Protein AF-A0A3M1A8F6-F1 (afdb_monomer)

Structure (mmCIF, N/CA/C/O backbone):
data_AF-A0A3M1A8F6-F1
#
_entry.id   AF-A0A3M1A8F6-F1
#
loop_
_atom_site.group_PDB
_atom_site.id
_atom_site.type_symbol
_atom_site.label_atom_id
_atom_site.label_alt_id
_atom_site.label_comp_id
_atom_site.label_asym_id
_atom_site.label_entity_id
_atom_site.label_seq_id
_atom_site.pdbx_PDB_ins_code
_atom_site.Cartn_x
_atom_site.Cartn_y
_atom_site.Cartn_z
_atom_site.occupancy
_atom_site.B_iso_or_equiv
_atom_site.auth_seq_id
_atom_site.auth_comp_id
_atom_site.auth_asym_id
_atom_site.auth_atom_id
_atom_site.pdbx_PDB_model_num
ATOM 1 N N . MET A 1 1 ? 8.580 15.315 40.296 1.00 37.31 1 MET A N 1
ATOM 2 C CA . MET A 1 1 ? 7.220 14.759 40.153 1.00 37.31 1 MET A CA 1
ATOM 3 C C . MET A 1 1 ? 7.124 14.175 38.753 1.00 37.31 1 MET A C 1
ATOM 5 O O . MET A 1 1 ? 6.930 14.926 37.808 1.00 37.31 1 MET A O 1
ATOM 9 N N . GLU A 1 2 ? 7.377 12.875 38.598 1.00 38.41 2 GLU A N 1
ATOM 10 C CA . GLU A 1 2 ? 7.126 12.173 37.333 1.00 38.41 2 GLU A CA 1
ATOM 11 C C . GLU A 1 2 ? 5.620 11.966 37.200 1.00 38.41 2 GLU A C 1
ATOM 13 O O . GLU A 1 2 ? 5.013 11.205 37.954 1.00 38.41 2 GLU A O 1
ATOM 18 N N . VAL A 1 3 ? 5.006 12.686 36.263 1.00 42.56 3 VAL A N 1
ATOM 19 C CA . VAL A 1 3 ? 3.640 12.407 35.827 1.00 42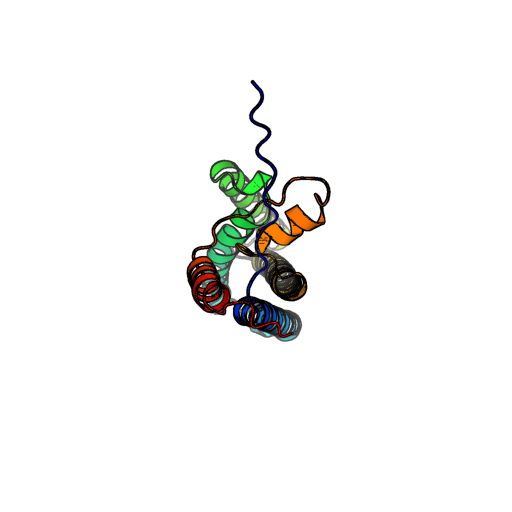.56 3 VAL A CA 1
ATOM 20 C C . VAL A 1 3 ? 3.709 11.093 35.060 1.00 42.56 3 VAL A C 1
ATOM 22 O O . VAL A 1 3 ? 4.023 11.066 33.873 1.00 42.56 3 VAL A O 1
ATOM 25 N N . THR A 1 4 ? 3.471 9.984 35.753 1.00 40.38 4 THR A N 1
ATOM 26 C CA . THR A 1 4 ? 3.219 8.693 35.120 1.00 40.38 4 THR A CA 1
ATOM 27 C C . THR A 1 4 ? 1.867 8.793 34.427 1.00 40.38 4 THR A C 1
ATOM 29 O O . THR A 1 4 ? 0.818 8.507 34.997 1.00 40.38 4 THR A O 1
ATOM 32 N N . THR A 1 5 ? 1.882 9.283 33.188 1.00 47.09 5 THR A N 1
ATOM 33 C CA . THR A 1 5 ? 0.737 9.215 32.285 1.00 47.09 5 THR A CA 1
ATOM 34 C C . THR A 1 5 ? 0.453 7.732 32.079 1.00 47.09 5 THR A C 1
ATOM 36 O O . THR A 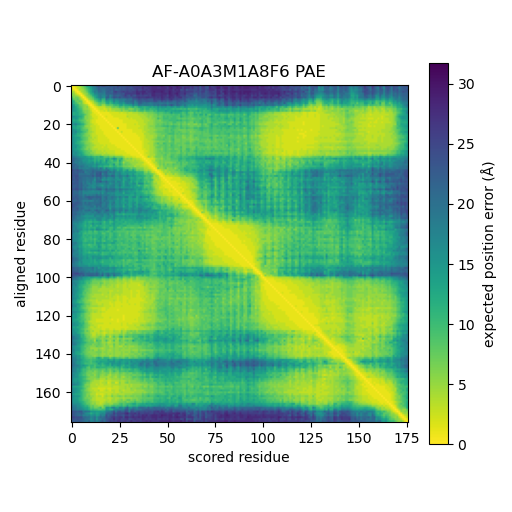1 5 ? 1.149 7.061 31.319 1.00 47.09 5 THR A O 1
ATOM 39 N N . GLN A 1 6 ? -0.492 7.178 32.844 1.00 43.50 6 GLN A N 1
ATOM 40 C CA . GLN A 1 6 ? -0.949 5.813 32.631 1.00 43.50 6 GLN A CA 1
ATOM 41 C C . GLN A 1 6 ? -1.373 5.715 31.169 1.00 43.50 6 GLN A C 1
ATOM 43 O O . GLN A 1 6 ? -2.209 6.493 30.717 1.00 43.50 6 GLN A O 1
ATOM 48 N N . ALA A 1 7 ? -0.719 4.825 30.422 1.00 50.38 7 ALA A N 1
ATOM 49 C CA . ALA A 1 7 ? -1.009 4.595 29.020 1.00 50.38 7 ALA A CA 1
ATOM 50 C C . ALA A 1 7 ? -2.449 4.084 28.917 1.00 50.38 7 ALA A C 1
ATOM 52 O O . ALA A 1 7 ? -2.720 2.899 29.121 1.00 50.38 7 ALA A O 1
ATOM 53 N N . GLU A 1 8 ? -3.374 5.008 28.677 1.00 53.94 8 GLU A N 1
ATOM 54 C CA . GLU A 1 8 ? -4.777 4.714 28.459 1.00 53.94 8 GLU A CA 1
ATOM 55 C C . GLU A 1 8 ? -4.858 3.724 27.298 1.00 53.94 8 GLU A C 1
ATOM 57 O O . GLU A 1 8 ? -4.334 3.956 26.204 1.00 53.94 8 GLU A O 1
ATOM 62 N N . LYS A 1 9 ? -5.416 2.545 27.577 1.00 58.16 9 LYS A N 1
ATOM 63 C CA . LYS A 1 9 ? -5.530 1.486 26.581 1.00 58.16 9 LYS A CA 1
ATOM 64 C C . LYS A 1 9 ? -6.407 2.028 25.446 1.00 58.16 9 LYS A C 1
ATOM 66 O O . LYS A 1 9 ? -7.519 2.454 25.745 1.00 58.16 9 LYS A O 1
ATOM 71 N N . PRO A 1 10 ? -5.953 1.992 24.178 1.00 63.00 10 PRO A N 1
ATOM 72 C CA . PRO A 1 10 ? -6.739 2.482 23.057 1.00 63.00 10 PRO A CA 1
ATOM 73 C C . PRO A 1 10 ? -8.140 1.886 23.094 1.00 63.00 10 PRO A C 1
ATOM 75 O O . PRO A 1 10 ? -8.283 0.658 23.176 1.00 63.00 10 PRO A O 1
ATOM 78 N N . GLU A 1 11 ? -9.165 2.731 23.007 1.00 72.25 11 GLU A N 1
ATOM 79 C CA . GLU A 1 11 ? -10.500 2.240 22.690 1.00 72.25 11 GLU A CA 1
ATOM 80 C C . GLU A 1 11 ? -10.440 1.501 21.354 1.00 72.25 11 GLU A C 1
ATOM 82 O O . GLU A 1 11 ? -9.897 1.992 20.366 1.00 72.25 11 GLU A O 1
ATOM 87 N N . LYS A 1 12 ? -10.959 0.274 21.335 1.00 78.56 12 LYS A N 1
ATOM 88 C CA . LYS A 1 12 ? -10.974 -0.541 20.121 1.00 78.56 12 LYS A CA 1
ATOM 89 C C . LYS A 1 12 ? -11.874 0.106 19.070 1.00 78.56 12 LYS A C 1
ATOM 91 O O . LYS A 1 12 ? -12.904 0.683 19.412 1.00 78.56 12 LYS A O 1
ATOM 96 N N . ALA A 1 13 ? -11.522 -0.077 17.800 1.00 82.00 13 ALA A N 1
ATOM 97 C CA . ALA A 1 13 ? -12.384 0.310 16.690 1.00 82.00 13 ALA A CA 1
ATOM 98 C C . ALA A 1 13 ? -13.757 -0.375 16.806 1.00 82.00 13 ALA A C 1
ATOM 100 O O . ALA A 1 13 ? -13.853 -1.546 17.207 1.00 82.00 13 ALA A O 1
ATOM 101 N N . GLY A 1 14 ? -14.813 0.353 16.443 1.00 86.19 14 GLY A N 1
ATOM 102 C CA . GLY A 1 14 ? -16.170 -0.172 16.458 1.00 86.19 14 GLY A CA 1
ATOM 103 C C . GLY A 1 14 ? -16.391 -1.273 15.408 1.00 86.19 14 GLY A C 1
ATOM 104 O O . GLY A 1 14 ? -15.537 -1.540 14.553 1.00 86.19 14 GLY A O 1
ATOM 105 N N . PRO A 1 15 ? -17.517 -1.999 15.496 1.00 88.69 15 PRO A N 1
ATOM 106 C CA . PRO A 1 15 ? -17.790 -3.141 14.629 1.00 88.69 15 PRO A CA 1
ATOM 107 C C . PRO A 1 15 ? -17.892 -2.760 13.145 1.00 88.69 15 PRO A C 1
ATOM 109 O O . PRO A 1 15 ? -17.445 -3.533 12.297 1.00 88.69 15 PRO A O 1
ATOM 112 N N . ILE A 1 16 ? -18.431 -1.580 12.819 1.00 89.81 16 ILE A N 1
ATOM 113 C CA . ILE A 1 16 ? -18.577 -1.114 11.435 1.00 89.81 16 ILE A CA 1
ATOM 114 C C . ILE A 1 16 ? -17.202 -0.749 10.882 1.00 89.81 16 ILE A C 1
ATOM 116 O O . ILE A 1 16 ? -16.850 -1.204 9.794 1.00 89.81 16 ILE A O 1
ATOM 120 N N . GLY A 1 17 ? -16.388 -0.011 11.645 1.00 85.81 17 GLY A N 1
ATOM 121 C CA . GLY A 1 17 ? -15.023 0.324 11.250 1.00 85.81 17 GLY A CA 1
ATOM 122 C C . GLY A 1 17 ? -14.160 -0.917 11.003 1.00 85.81 17 GLY A C 1
ATOM 123 O O . GLY A 1 17 ? -13.346 -0.930 10.081 1.00 85.81 17 GLY A O 1
ATOM 124 N N . ARG A 1 18 ? -14.355 -1.990 11.779 1.00 90.56 18 ARG A N 1
ATOM 125 C CA . ARG A 1 18 ? -13.646 -3.268 11.589 1.00 90.56 18 ARG A CA 1
ATOM 126 C C . ARG A 1 18 ? -14.066 -3.993 10.315 1.00 90.56 18 ARG A C 1
ATOM 128 O O . ARG A 1 18 ? -13.201 -4.454 9.572 1.00 90.56 18 ARG A O 1
ATOM 135 N N . LEU A 1 19 ? -15.372 -4.073 10.052 1.00 92.00 19 LEU A N 1
ATOM 136 C CA . LEU A 1 19 ? -15.903 -4.698 8.839 1.00 92.00 19 LEU A CA 1
ATOM 137 C C . LEU A 1 19 ? -15.505 -3.923 7.582 1.00 92.00 19 LEU A C 1
ATOM 139 O O . LEU A 1 19 ? -15.096 -4.537 6.601 1.00 92.00 19 LEU A O 1
ATOM 143 N N . ALA A 1 20 ? -15.565 -2.590 7.620 1.00 90.38 20 ALA A N 1
ATOM 144 C CA . ALA A 1 20 ? -15.174 -1.743 6.498 1.00 90.38 20 ALA A CA 1
ATOM 145 C C . ALA A 1 20 ? -13.690 -1.919 6.145 1.00 90.38 20 ALA A C 1
ATOM 147 O O . ALA A 1 20 ? -13.363 -2.120 4.978 1.00 90.38 20 ALA A O 1
ATOM 148 N N . ARG A 1 21 ? -12.799 -1.925 7.148 1.00 91.56 21 ARG A N 1
ATOM 149 C CA . ARG A 1 21 ? -11.362 -2.182 6.954 1.00 91.56 21 ARG A CA 1
ATOM 150 C C . ARG A 1 21 ? -11.102 -3.579 6.397 1.00 91.56 21 ARG A C 1
ATOM 152 O O . ARG A 1 21 ? -10.416 -3.706 5.390 1.00 91.56 21 ARG A O 1
ATOM 159 N N . ALA A 1 22 ? -11.698 -4.615 6.990 1.00 92.94 22 ALA A N 1
ATOM 160 C CA . ALA A 1 22 ? -11.544 -5.985 6.499 1.00 92.94 22 ALA A CA 1
ATOM 161 C C . ALA A 1 22 ? -12.058 -6.140 5.056 1.00 92.94 22 ALA A C 1
ATOM 163 O O . ALA A 1 22 ? -11.394 -6.762 4.229 1.00 92.94 22 ALA A O 1
ATOM 164 N N . GLY A 1 23 ? -13.200 -5.524 4.734 1.00 93.75 23 GLY A N 1
ATOM 165 C CA . GLY A 1 23 ? -13.751 -5.489 3.381 1.00 93.75 23 GLY A CA 1
ATOM 166 C C . GLY A 1 23 ? -12.822 -4.787 2.391 1.00 93.75 23 GLY A C 1
ATOM 167 O O . GLY A 1 23 ? -12.552 -5.328 1.322 1.00 93.75 23 GLY A O 1
ATOM 168 N N . LEU A 1 24 ? -12.266 -3.630 2.763 1.00 90.38 24 LEU A N 1
ATOM 169 C CA . LEU A 1 24 ? -11.296 -2.912 1.934 1.00 90.38 24 LEU A CA 1
ATOM 170 C C . LEU A 1 24 ? -10.030 -3.750 1.695 1.00 90.38 24 LEU A C 1
ATOM 172 O O . LEU A 1 24 ? -9.532 -3.819 0.574 1.00 90.38 24 LEU A O 1
ATOM 176 N N . GLY A 1 25 ? -9.544 -4.442 2.727 1.00 91.75 25 GLY A N 1
ATOM 177 C CA . GLY A 1 25 ? -8.398 -5.341 2.620 1.00 91.75 25 GLY A CA 1
ATOM 178 C C . GLY A 1 25 ? -8.653 -6.537 1.701 1.00 91.75 25 GLY A C 1
ATOM 179 O O . GLY A 1 25 ? -7.795 -6.878 0.888 1.00 91.75 25 GLY A O 1
ATOM 180 N N . LEU A 1 26 ? -9.856 -7.121 1.744 1.00 94.69 26 LEU A N 1
ATOM 181 C CA . LEU A 1 26 ? -10.272 -8.164 0.800 1.00 94.69 26 LEU A CA 1
ATOM 182 C C . LEU A 1 26 ? -10.353 -7.645 -0.639 1.00 94.69 26 LEU A C 1
ATOM 184 O O . LEU A 1 26 ? -9.918 -8.342 -1.552 1.00 94.69 26 LEU A O 1
ATOM 188 N N . ILE A 1 27 ? -10.855 -6.423 -0.850 1.00 92.00 27 ILE A N 1
ATOM 189 C CA . ILE A 1 27 ? -10.858 -5.781 -2.172 1.00 92.00 27 ILE A CA 1
ATOM 190 C C . ILE A 1 27 ? -9.421 -5.611 -2.675 1.00 92.00 27 ILE A C 1
ATOM 192 O O . ILE A 1 27 ? -9.136 -5.955 -3.820 1.00 92.00 27 ILE A O 1
ATOM 196 N N . PHE A 1 28 ? -8.497 -5.149 -1.830 1.00 88.25 28 PHE A N 1
ATOM 197 C CA . PHE A 1 28 ? -7.090 -5.025 -2.210 1.00 88.25 28 PHE A CA 1
ATOM 198 C C . PHE A 1 28 ? -6.432 -6.370 -2.524 1.00 88.25 28 PHE A C 1
ATOM 200 O O . PHE A 1 28 ? -5.701 -6.454 -3.507 1.00 88.25 28 PHE A O 1
ATOM 207 N N . LEU A 1 29 ? -6.721 -7.434 -1.769 1.00 90.94 29 LEU A N 1
ATOM 208 C CA . LEU A 1 29 ? -6.241 -8.780 -2.101 1.00 90.94 29 LEU A CA 1
ATOM 209 C C . LEU A 1 29 ? -6.856 -9.316 -3.399 1.00 90.94 29 LEU A C 1
ATOM 211 O O . LEU A 1 29 ? -6.164 -9.939 -4.200 1.00 90.94 29 LEU A O 1
ATOM 215 N N . TYR A 1 30 ? -8.137 -9.053 -3.647 1.00 92.12 30 TYR A N 1
ATOM 216 C CA . TYR A 1 30 ? -8.773 -9.406 -4.913 1.00 92.12 30 TYR A CA 1
ATOM 217 C C . TYR A 1 30 ? -8.114 -8.670 -6.087 1.00 92.12 30 TYR A C 1
ATOM 219 O O . TYR A 1 30 ? -7.796 -9.285 -7.108 1.00 92.12 30 TYR A O 1
ATOM 227 N N . LEU A 1 31 ? -7.856 -7.367 -5.939 1.00 85.62 31 LEU A N 1
ATOM 228 C CA . LEU A 1 31 ? -7.128 -6.578 -6.932 1.00 85.62 31 LEU A CA 1
ATOM 229 C C . LEU A 1 31 ? -5.704 -7.102 -7.118 1.00 85.62 31 LEU A C 1
ATOM 231 O O . LEU A 1 31 ? -5.270 -7.228 -8.256 1.00 85.62 31 LEU A O 1
ATOM 235 N N . LEU A 1 32 ? -5.012 -7.476 -6.040 1.00 87.62 32 LEU A N 1
ATOM 236 C CA . LEU A 1 32 ? -3.687 -8.089 -6.098 1.00 87.62 32 LEU A CA 1
ATOM 237 C C . LEU A 1 32 ? -3.695 -9.356 -6.957 1.00 87.62 32 LEU A C 1
ATOM 239 O O . LEU A 1 32 ? -2.845 -9.494 -7.829 1.00 87.62 32 LEU A O 1
ATOM 243 N N . ILE A 1 33 ? -4.654 -10.261 -6.739 1.00 90.88 33 ILE A N 1
ATOM 244 C CA . ILE A 1 33 ? -4.774 -11.508 -7.508 1.00 90.88 33 ILE A CA 1
ATOM 245 C C . ILE A 1 33 ? -5.058 -11.204 -8.984 1.00 90.88 33 ILE A C 1
ATOM 247 O O . ILE A 1 33 ? -4.431 -11.795 -9.865 1.00 90.88 33 ILE A O 1
ATOM 251 N N . ASN A 1 34 ? -5.958 -10.260 -9.273 1.00 86.62 34 ASN A N 1
ATOM 252 C CA . ASN A 1 34 ? -6.256 -9.850 -10.649 1.00 86.62 34 ASN A CA 1
ATOM 253 C C . ASN A 1 34 ? -5.053 -9.200 -11.335 1.00 86.62 34 ASN A C 1
ATOM 255 O O . ASN A 1 34 ? -4.785 -9.493 -12.496 1.00 86.62 34 ASN A O 1
ATOM 259 N N . PHE A 1 35 ? -4.306 -8.354 -10.625 1.00 82.88 35 PHE A N 1
ATOM 260 C CA . PHE A 1 35 ? -3.065 -7.789 -11.142 1.00 82.88 35 PHE A CA 1
ATOM 261 C C . PHE A 1 35 ? -2.063 -8.906 -11.412 1.00 82.88 35 PHE A C 1
ATOM 263 O O . PHE A 1 35 ? -1.638 -9.040 -12.553 1.00 82.88 35 PHE A O 1
ATOM 270 N N . ALA A 1 36 ? -1.785 -9.754 -10.413 1.00 86.69 36 ALA A N 1
ATOM 271 C CA . ALA A 1 36 ? -0.820 -10.852 -10.476 1.00 86.69 36 ALA A CA 1
ATOM 272 C C . ALA A 1 36 ? -1.076 -11.805 -11.652 1.00 86.69 36 ALA A C 1
ATOM 274 O O . ALA A 1 36 ? -0.139 -12.214 -12.335 1.00 86.69 36 ALA A O 1
ATOM 275 N N . THR A 1 37 ? -2.345 -12.135 -11.902 1.00 89.62 37 THR A N 1
ATOM 276 C CA . THR A 1 37 ? -2.766 -13.032 -12.990 1.00 89.62 37 THR A CA 1
ATOM 277 C C . THR A 1 37 ? -2.948 -12.315 -14.334 1.00 89.62 37 THR A C 1
ATOM 279 O O . THR A 1 37 ? -2.927 -12.959 -15.381 1.00 89.62 37 THR A O 1
ATOM 282 N N . GLY A 1 38 ? -3.079 -10.986 -14.332 1.00 82.75 38 GLY A N 1
ATOM 283 C CA . GLY A 1 38 ? -3.342 -10.145 -15.503 1.00 82.75 38 GLY A CA 1
ATOM 284 C C . GLY A 1 38 ? -2.110 -9.479 -16.124 1.00 82.75 38 GLY A C 1
ATOM 285 O O . GLY A 1 38 ? -2.276 -8.570 -16.938 1.00 82.75 38 GLY A O 1
ATOM 286 N N . TYR A 1 39 ? -0.894 -9.910 -15.769 1.00 74.69 39 TYR A N 1
ATOM 287 C CA . TYR A 1 39 ? 0.383 -9.287 -16.159 1.00 74.69 39 TYR A CA 1
ATOM 288 C C . TYR A 1 39 ? 0.451 -8.846 -17.632 1.00 74.69 39 TYR A C 1
ATOM 290 O O . TYR A 1 3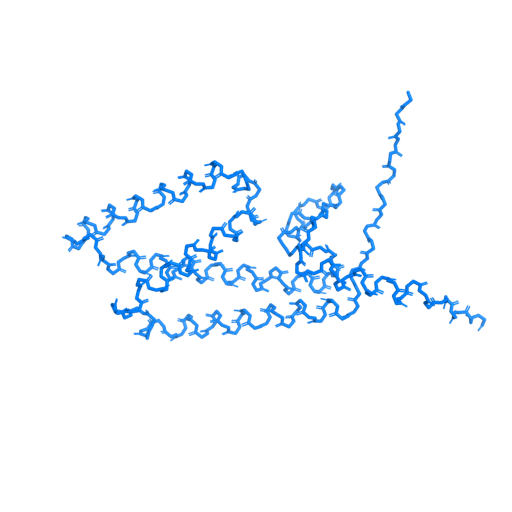9 ? 0.767 -7.694 -17.930 1.00 74.69 39 TYR A O 1
ATOM 298 N N . SER A 1 40 ? 0.080 -9.729 -18.565 1.00 73.88 40 SER A N 1
ATOM 299 C CA . SER A 1 40 ? 0.163 -9.472 -20.010 1.00 73.88 40 SER A CA 1
ATOM 300 C C . SER A 1 40 ? -0.726 -8.323 -20.501 1.00 73.88 40 SER A C 1
ATOM 302 O O . SER A 1 40 ? -0.444 -7.737 -21.544 1.00 73.88 40 SER A O 1
ATOM 304 N N . ARG A 1 41 ? -1.785 -7.968 -19.762 1.00 70.75 41 ARG A N 1
ATOM 305 C CA . ARG A 1 41 ? -2.662 -6.830 -20.084 1.00 70.75 41 ARG A CA 1
ATOM 306 C C . ARG A 1 41 ? -2.165 -5.513 -19.491 1.00 70.75 41 ARG A C 1
ATOM 308 O O . ARG A 1 41 ? -2.481 -4.459 -20.028 1.00 70.75 41 ARG A O 1
ATOM 315 N N . VAL A 1 42 ? -1.402 -5.568 -18.400 1.00 65.62 42 VAL A N 1
ATOM 316 C CA . VAL A 1 42 ? -0.936 -4.383 -17.659 1.00 65.62 42 VAL A CA 1
ATOM 317 C C . VAL A 1 42 ? 0.351 -3.817 -18.262 1.00 65.62 42 VAL A C 1
ATOM 319 O O . VAL A 1 42 ? 0.531 -2.601 -18.320 1.00 65.62 42 VAL A O 1
ATOM 322 N N . VAL A 1 43 ? 1.231 -4.682 -18.772 1.00 65.88 43 VAL A N 1
ATOM 323 C CA . VAL A 1 43 ? 2.541 -4.308 -19.338 1.00 65.88 43 VAL A CA 1
ATOM 324 C C . VAL A 1 43 ? 2.417 -3.895 -20.815 1.00 65.88 43 VAL A C 1
ATOM 326 O O . VAL A 1 43 ? 3.241 -4.248 -21.653 1.00 65.88 43 VAL A O 1
ATOM 329 N N . GLN A 1 44 ? 1.368 -3.142 -21.162 1.00 69.56 44 GLN A N 1
ATOM 330 C CA . GLN A 1 44 ? 1.225 -2.551 -22.494 1.00 69.56 44 GLN A CA 1
ATOM 331 C C . GLN A 1 44 ? 1.884 -1.160 -22.555 1.00 69.56 44 GLN A C 1
ATOM 333 O O . GLN A 1 44 ? 1.682 -0.356 -21.641 1.00 69.56 44 GLN A O 1
ATOM 338 N N . PRO A 1 45 ? 2.615 -0.821 -23.638 1.00 63.56 45 PRO A N 1
ATOM 339 C CA . PRO A 1 45 ? 3.383 0.427 -23.731 1.00 63.56 45 PRO A CA 1
ATOM 340 C C . PRO A 1 45 ? 2.541 1.698 -23.540 1.00 63.56 45 PRO A C 1
ATOM 342 O O . PRO A 1 45 ? 2.978 2.644 -22.892 1.00 63.56 45 PRO A O 1
ATOM 345 N N . ALA A 1 46 ? 1.310 1.714 -24.065 1.00 61.44 46 ALA A N 1
ATOM 346 C CA . ALA A 1 46 ? 0.434 2.888 -24.043 1.00 61.44 46 ALA A CA 1
ATOM 347 C C . ALA A 1 46 ? -0.084 3.242 -22.639 1.00 61.44 46 ALA A C 1
ATOM 349 O O . ALA A 1 46 ? -0.361 4.402 -22.343 1.00 61.44 46 ALA A O 1
ATOM 350 N N . THR A 1 47 ? -0.204 2.253 -21.756 1.00 61.62 47 THR A N 1
ATOM 351 C CA . THR A 1 47 ? -0.752 2.432 -20.409 1.00 61.62 47 THR A CA 1
ATOM 352 C C . THR A 1 47 ? 0.327 2.593 -19.339 1.00 61.62 47 THR A C 1
ATOM 354 O O . THR A 1 47 ? 0.026 3.026 -18.226 1.00 61.62 47 THR A O 1
ATOM 357 N N . MET A 1 48 ? 1.592 2.305 -19.668 1.00 61.28 48 MET A N 1
ATOM 358 C CA . MET A 1 48 ? 2.711 2.345 -18.720 1.00 61.28 48 MET A CA 1
ATOM 359 C C . MET A 1 48 ? 2.919 3.713 -18.074 1.00 61.28 48 MET A C 1
ATOM 361 O O . MET A 1 48 ? 3.169 3.771 -16.877 1.00 61.28 48 MET A O 1
ATOM 365 N N . VAL A 1 49 ? 2.782 4.812 -18.821 1.00 57.97 49 VAL A N 1
ATOM 366 C CA . VAL A 1 49 ? 3.023 6.162 -18.279 1.00 57.97 49 VAL A CA 1
ATOM 367 C C . VAL A 1 49 ? 1.946 6.559 -17.266 1.00 57.97 49 VAL A C 1
ATOM 369 O O . VAL A 1 49 ? 2.256 7.101 -16.206 1.00 57.97 49 VAL A O 1
ATOM 372 N N . LEU A 1 50 ? 0.677 6.254 -17.554 1.00 60.41 50 LEU A N 1
ATOM 373 C CA . LEU A 1 50 ? -0.431 6.566 -16.651 1.00 60.41 50 LEU A CA 1
ATOM 374 C C . LEU A 1 50 ? -0.362 5.708 -15.380 1.00 60.41 50 LEU A C 1
ATOM 376 O O . LEU A 1 50 ? -0.483 6.236 -14.273 1.00 60.41 50 LEU A O 1
ATOM 380 N N . TYR A 1 51 ? -0.103 4.404 -15.534 1.00 59.69 51 TYR A N 1
ATOM 381 C CA . TYR A 1 51 ? 0.092 3.509 -14.395 1.00 59.69 51 TYR A CA 1
ATOM 382 C C . TYR A 1 51 ? 1.341 3.870 -13.595 1.00 59.69 51 TYR A C 1
ATOM 384 O O . TYR A 1 51 ? 1.287 3.806 -12.375 1.00 59.69 51 TYR A O 1
ATOM 392 N N . PHE A 1 52 ? 2.418 4.334 -14.233 1.00 63.06 52 PHE A N 1
ATOM 393 C CA . PHE A 1 52 ? 3.611 4.825 -13.546 1.00 63.06 52 PHE A CA 1
ATOM 394 C C . PHE A 1 52 ? 3.297 6.005 -12.627 1.00 63.06 52 PHE A C 1
ATOM 396 O O . PHE A 1 52 ? 3.627 5.949 -11.448 1.00 63.06 52 PHE A O 1
ATOM 403 N N . TRP A 1 53 ? 2.625 7.050 -13.118 1.00 58.97 53 TRP A N 1
ATOM 404 C CA . TRP A 1 53 ? 2.327 8.230 -12.297 1.00 58.97 53 TRP A CA 1
ATOM 405 C C . TRP A 1 53 ? 1.300 7.948 -11.201 1.00 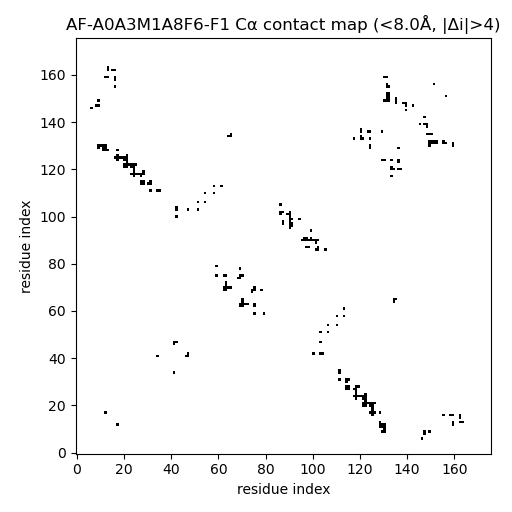58.97 53 TRP A C 1
ATOM 407 O O . TRP A 1 53 ? 1.488 8.380 -10.060 1.00 58.97 53 TRP A O 1
ATOM 417 N N . ALA A 1 54 ? 0.257 7.171 -11.511 1.00 58.47 54 ALA A N 1
ATOM 418 C CA . ALA A 1 54 ? -0.694 6.702 -10.506 1.00 58.47 54 ALA A CA 1
ATOM 419 C C . ALA A 1 54 ? 0.012 5.863 -9.428 1.00 58.47 54 ALA A C 1
ATOM 421 O O . ALA A 1 54 ? -0.272 6.003 -8.237 1.00 58.47 54 ALA A O 1
ATOM 422 N N . PHE A 1 55 ? 0.986 5.046 -9.836 1.00 64.69 55 PHE A N 1
ATOM 423 C CA . PHE A 1 55 ? 1.745 4.189 -8.943 1.00 64.69 55 PHE A CA 1
ATOM 424 C C . PHE A 1 55 ? 2.769 4.951 -8.105 1.00 64.69 55 PHE A C 1
ATOM 426 O O . PHE A 1 55 ? 2.815 4.746 -6.903 1.00 64.69 55 PHE A O 1
ATOM 433 N N . VAL A 1 56 ? 3.541 5.878 -8.671 1.00 64.25 56 VAL A N 1
ATOM 434 C CA . VAL A 1 56 ? 4.460 6.741 -7.907 1.00 64.25 56 VAL A CA 1
ATOM 435 C C . VAL A 1 56 ? 3.686 7.567 -6.878 1.00 64.25 56 VAL A C 1
ATOM 437 O O . VAL A 1 56 ? 4.137 7.701 -5.741 1.00 64.25 56 VAL A O 1
ATOM 440 N N . GLY A 1 57 ? 2.497 8.065 -7.235 1.00 62.44 57 GLY A N 1
ATOM 441 C CA . GLY A 1 57 ? 1.599 8.749 -6.304 1.00 62.44 57 GLY A CA 1
ATOM 442 C C . GLY A 1 57 ? 1.137 7.844 -5.158 1.00 62.44 57 GLY A C 1
ATOM 443 O O . GLY A 1 57 ? 1.315 8.193 -3.989 1.00 62.44 57 GLY A O 1
ATOM 444 N N . ALA A 1 58 ? 0.612 6.659 -5.483 1.00 60.47 58 ALA A N 1
ATOM 445 C CA . ALA A 1 58 ? 0.159 5.683 -4.493 1.00 60.47 58 ALA A CA 1
ATOM 446 C C . ALA A 1 58 ? 1.317 5.179 -3.613 1.00 60.47 58 ALA A C 1
ATOM 448 O O . ALA A 1 58 ? 1.243 5.232 -2.391 1.00 60.47 58 ALA A O 1
ATOM 449 N N . TYR A 1 59 ? 2.430 4.775 -4.219 1.00 67.12 59 TYR A N 1
ATOM 450 C CA . TYR A 1 59 ? 3.614 4.240 -3.553 1.00 67.12 59 TYR A CA 1
ATOM 451 C C . TYR A 1 59 ? 4.319 5.290 -2.686 1.00 67.12 59 TYR A C 1
ATOM 453 O O . TYR A 1 59 ? 4.759 4.977 -1.586 1.00 67.12 59 TYR A O 1
ATOM 461 N N . SER A 1 60 ? 4.367 6.559 -3.107 1.00 59.91 60 SER A N 1
ATOM 462 C CA . SER A 1 60 ? 4.850 7.672 -2.272 1.00 59.91 60 SER A CA 1
ATOM 463 C C . SER A 1 60 ? 3.979 7.868 -1.031 1.00 59.91 60 SER A C 1
ATOM 465 O O . SER A 1 60 ? 4.493 8.115 0.069 1.00 59.91 60 SER A O 1
ATOM 467 N N . HIS A 1 61 ? 2.660 7.731 -1.182 1.00 61.25 61 HIS A N 1
ATOM 468 C CA . HIS A 1 61 ? 1.748 7.841 -0.056 1.00 61.25 61 HIS A CA 1
ATOM 469 C C . HIS A 1 61 ? 1.918 6.673 0.924 1.00 61.25 61 HIS A C 1
ATOM 471 O O . HIS A 1 61 ? 2.050 6.922 2.122 1.00 61.25 61 HIS A O 1
ATOM 477 N N . VAL A 1 62 ? 2.018 5.449 0.397 1.00 63.00 62 VAL A N 1
ATOM 478 C CA . VAL A 1 62 ? 2.174 4.182 1.134 1.00 63.00 62 VAL A CA 1
ATOM 479 C C . VAL A 1 62 ? 3.536 4.089 1.827 1.00 63.00 62 VAL A C 1
ATOM 481 O O . VAL A 1 62 ? 3.606 3.796 3.013 1.00 63.00 62 VAL A O 1
ATOM 484 N N . LEU A 1 63 ? 4.643 4.425 1.160 1.00 61.97 63 LEU A N 1
ATOM 485 C CA . LEU A 1 63 ? 5.973 4.451 1.790 1.00 61.97 63 LEU A CA 1
ATOM 486 C C . LEU A 1 63 ? 6.056 5.447 2.948 1.00 61.97 63 LEU A C 1
ATOM 488 O O . LEU A 1 63 ? 6.754 5.199 3.930 1.00 61.97 63 LEU A O 1
ATOM 492 N N . GLY A 1 64 ? 5.359 6.580 2.821 1.00 58.78 64 GLY A N 1
ATOM 493 C CA . GLY A 1 64 ? 5.309 7.590 3.873 1.00 58.78 64 GLY A CA 1
ATOM 494 C C . GLY A 1 64 ? 4.524 7.142 5.106 1.00 58.78 64 GLY A C 1
ATOM 495 O O . GLY A 1 64 ? 4.770 7.672 6.187 1.00 58.78 64 GLY A O 1
ATOM 496 N N . THR A 1 65 ? 3.598 6.193 4.960 1.00 59.44 65 THR A N 1
ATOM 497 C CA . THR A 1 65 ? 2.770 5.684 6.060 1.00 59.44 65 THR A CA 1
ATOM 498 C C . THR A 1 65 ? 3.314 4.385 6.652 1.00 59.44 65 THR A C 1
ATOM 500 O O . THR A 1 65 ? 3.272 4.243 7.872 1.00 59.44 65 THR A O 1
ATOM 503 N N . LEU A 1 66 ? 3.864 3.475 5.837 1.00 58.03 66 LEU A N 1
ATOM 504 C CA . LEU A 1 66 ? 4.266 2.128 6.265 1.00 58.03 66 LEU A CA 1
ATOM 505 C C . LEU A 1 66 ? 5.666 2.014 6.860 1.00 58.03 66 LEU A C 1
ATOM 507 O O . LEU A 1 66 ? 5.865 1.227 7.782 1.00 58.03 66 LEU A O 1
ATOM 511 N N . ILE A 1 67 ? 6.661 2.736 6.331 1.00 60.16 67 ILE A N 1
ATOM 512 C CA . ILE A 1 67 ? 8.053 2.513 6.735 1.00 60.16 67 ILE A CA 1
ATOM 513 C C . ILE A 1 67 ? 8.521 3.681 7.615 1.00 60.16 67 ILE A C 1
ATOM 515 O O . ILE A 1 67 ? 8.764 4.776 7.101 1.00 60.16 67 ILE A O 1
ATOM 519 N N . PRO A 1 68 ? 8.704 3.479 8.939 1.00 60.28 68 PRO A N 1
ATOM 520 C CA . PRO A 1 68 ? 9.032 4.554 9.876 1.00 60.28 68 PRO A CA 1
ATOM 521 C C . PRO A 1 68 ? 10.214 5.448 9.454 1.00 60.28 68 PRO A C 1
ATOM 523 O O . PRO A 1 68 ? 10.066 6.670 9.517 1.00 60.28 68 PRO A O 1
ATOM 526 N N . PRO A 1 69 ? 11.363 4.916 8.973 1.00 61.16 69 PRO A N 1
ATOM 527 C CA . PRO A 1 69 ? 12.476 5.761 8.530 1.00 61.16 69 PRO A CA 1
ATOM 528 C C . PRO A 1 69 ? 12.205 6.531 7.226 1.00 61.16 69 PRO A C 1
ATOM 530 O O . PRO A 1 69 ? 12.917 7.492 6.940 1.00 61.16 69 PRO A O 1
ATOM 533 N N . LEU A 1 70 ? 11.194 6.136 6.449 1.00 61.38 70 LEU A N 1
ATOM 534 C CA . LEU A 1 70 ? 10.779 6.753 5.182 1.00 61.38 70 LEU A CA 1
ATOM 535 C C . LEU A 1 70 ? 9.579 7.694 5.342 1.00 61.38 70 LEU A C 1
ATOM 537 O O . LEU A 1 70 ? 9.126 8.296 4.372 1.00 61.38 70 LEU A O 1
ATOM 541 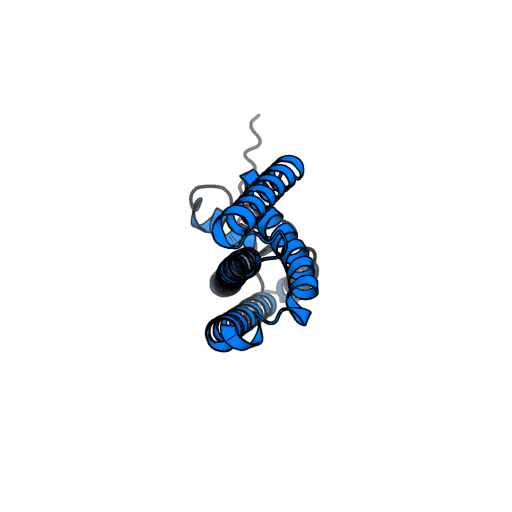N N . ARG A 1 71 ? 9.088 7.879 6.567 1.00 68.94 71 ARG A N 1
ATOM 542 C CA . ARG A 1 71 ? 8.082 8.896 6.876 1.00 68.94 71 ARG A CA 1
ATOM 543 C C . ARG A 1 71 ? 8.619 10.317 6.741 1.00 68.94 71 ARG A C 1
ATOM 545 O O . ARG A 1 71 ? 7.876 11.246 6.424 1.00 68.94 71 ARG A O 1
ATOM 552 N N . ASP A 1 72 ? 9.915 10.486 6.982 1.00 76.88 72 ASP A N 1
ATOM 553 C CA . ASP A 1 72 ? 10.596 11.749 6.749 1.00 76.88 72 ASP A CA 1
ATOM 554 C C . ASP A 1 72 ? 10.579 12.062 5.247 1.00 76.88 72 ASP A C 1
ATOM 556 O O . ASP A 1 72 ? 11.132 11.316 4.431 1.00 76.88 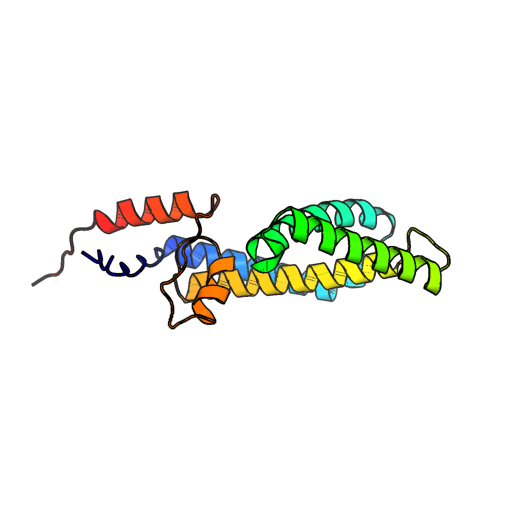72 ASP A O 1
ATOM 560 N N . LYS A 1 73 ? 9.937 13.180 4.880 1.00 73.12 73 LYS A N 1
ATOM 561 C CA . LYS A 1 73 ? 9.743 13.604 3.485 1.00 73.12 73 LYS A CA 1
ATOM 562 C C . LYS A 1 73 ? 11.058 13.601 2.711 1.00 73.12 73 LYS A C 1
ATOM 564 O O . LYS A 1 73 ? 11.064 13.232 1.537 1.00 73.12 73 LYS A O 1
ATOM 569 N N . ARG A 1 74 ? 12.159 13.992 3.364 1.00 80.81 74 ARG A N 1
ATOM 570 C CA . ARG A 1 74 ? 13.475 14.091 2.729 1.00 80.81 74 ARG A CA 1
ATOM 571 C C . ARG A 1 74 ? 14.055 12.710 2.439 1.00 80.81 74 ARG A C 1
ATOM 573 O O . ARG A 1 74 ? 14.474 12.461 1.315 1.00 80.81 74 ARG A O 1
ATOM 580 N N . ARG A 1 75 ? 14.015 11.795 3.415 1.00 76.44 75 ARG A N 1
ATOM 581 C CA . ARG A 1 75 ? 14.482 10.407 3.241 1.00 76.44 75 ARG A CA 1
ATOM 582 C C . ARG A 1 75 ? 13.644 9.667 2.204 1.00 76.44 75 ARG A C 1
ATOM 584 O O . ARG A 1 75 ? 14.214 9.027 1.331 1.00 76.44 75 ARG A O 1
ATOM 591 N N . ARG A 1 76 ? 12.317 9.841 2.231 1.00 75.81 76 ARG A N 1
ATOM 592 C CA . ARG A 1 76 ? 11.401 9.297 1.216 1.00 75.81 76 ARG A CA 1
ATOM 593 C C . ARG A 1 76 ? 11.784 9.723 -0.190 1.00 75.81 76 ARG A C 1
ATOM 595 O O . ARG A 1 76 ? 11.898 8.881 -1.073 1.00 75.81 76 ARG A O 1
ATOM 602 N N . LEU A 1 77 ? 11.991 11.026 -0.382 1.00 78.50 77 LEU A N 1
ATOM 603 C CA . LEU A 1 77 ? 12.365 11.582 -1.675 1.00 78.50 77 LEU A CA 1
ATOM 604 C C . LEU A 1 77 ? 13.712 11.023 -2.144 1.00 78.50 77 LEU A C 1
ATOM 606 O O . LEU A 1 77 ? 13.815 10.598 -3.287 1.00 78.50 77 LEU A O 1
ATOM 610 N N . VAL A 1 78 ? 14.710 10.953 -1.256 1.00 84.12 78 VAL A N 1
ATOM 611 C CA . VAL A 1 78 ? 16.028 10.384 -1.578 1.00 84.12 78 VAL A CA 1
ATOM 612 C C . VAL A 1 78 ? 15.917 8.914 -1.981 1.00 84.12 78 VAL A C 1
ATOM 614 O O . VAL A 1 78 ? 16.445 8.537 -3.020 1.00 84.12 78 VAL A O 1
ATOM 617 N N . THR A 1 79 ? 15.208 8.081 -1.216 1.00 77.56 79 THR A N 1
ATOM 618 C CA . THR A 1 79 ? 15.068 6.653 -1.536 1.00 77.56 79 THR A CA 1
ATOM 619 C C . THR A 1 79 ? 14.311 6.427 -2.842 1.00 77.56 79 THR A C 1
ATOM 621 O O . THR A 1 79 ? 14.735 5.602 -3.648 1.00 77.56 79 THR A O 1
ATOM 624 N N . LEU A 1 80 ? 13.238 7.186 -3.090 1.00 74.50 80 LEU A N 1
ATOM 625 C CA . LEU A 1 80 ? 12.509 7.137 -4.361 1.00 74.50 80 LEU A CA 1
ATOM 626 C C . LEU A 1 80 ? 13.400 7.541 -5.540 1.00 74.50 80 LEU A C 1
ATOM 628 O O . LEU A 1 80 ? 13.366 6.895 -6.583 1.00 74.50 80 LEU A O 1
ATOM 632 N N . LEU A 1 81 ? 14.221 8.577 -5.365 1.00 80.19 81 LEU A N 1
ATOM 633 C CA . LEU A 1 81 ? 15.112 9.082 -6.404 1.00 80.19 81 LEU A CA 1
ATOM 634 C C . LEU A 1 81 ? 16.247 8.090 -6.704 1.00 80.19 81 LEU A C 1
ATOM 636 O O . LEU A 1 81 ? 16.540 7.839 -7.867 1.00 80.19 81 LEU A O 1
ATOM 640 N N . VAL A 1 82 ? 16.821 7.452 -5.678 1.00 82.19 82 VAL A N 1
ATOM 641 C CA . VAL A 1 82 ? 17.824 6.383 -5.843 1.00 82.19 82 VAL A CA 1
ATOM 642 C C . VAL A 1 82 ? 17.233 5.173 -6.569 1.00 82.19 82 VAL A C 1
ATOM 644 O O . VAL A 1 82 ? 17.849 4.673 -7.507 1.00 82.19 82 VAL A O 1
ATOM 647 N N . LEU A 1 83 ? 16.035 4.722 -6.182 1.00 72.69 83 LEU A N 1
ATOM 648 C CA . LEU A 1 83 ? 15.342 3.620 -6.861 1.00 72.69 83 LEU A CA 1
ATOM 649 C C . LEU A 1 83 ? 15.036 3.956 -8.325 1.00 72.69 83 LEU A C 1
ATOM 651 O O . LEU A 1 83 ? 15.246 3.113 -9.192 1.00 72.69 83 LEU A O 1
ATOM 655 N N . ALA A 1 84 ? 14.591 5.184 -8.607 1.00 74.12 84 ALA A N 1
ATOM 656 C CA . ALA A 1 84 ? 14.321 5.639 -9.967 1.00 74.12 84 ALA A CA 1
ATOM 657 C C . ALA A 1 84 ? 15.593 5.664 -10.831 1.00 74.12 84 ALA A C 1
ATOM 659 O O . ALA A 1 84 ? 15.569 5.181 -11.960 1.00 74.12 84 ALA A O 1
ATOM 660 N N . ILE A 1 85 ? 16.711 6.169 -10.294 1.00 81.00 85 ILE A N 1
ATOM 661 C CA . ILE A 1 85 ? 18.004 6.176 -10.995 1.00 81.00 85 ILE A CA 1
ATOM 662 C C . ILE A 1 85 ? 18.486 4.749 -11.261 1.00 81.00 85 ILE A C 1
ATOM 664 O O . ILE A 1 85 ? 18.885 4.448 -12.383 1.00 81.00 85 ILE A O 1
ATOM 668 N N . LEU A 1 86 ? 18.442 3.866 -10.258 1.00 75.12 86 LEU A N 1
ATOM 669 C CA . LEU A 1 86 ? 18.855 2.468 -10.417 1.00 75.12 86 LEU A CA 1
ATOM 670 C C . LEU A 1 86 ? 18.015 1.750 -11.473 1.00 75.12 86 LEU A C 1
ATOM 672 O O . LEU A 1 86 ? 18.570 1.024 -12.292 1.00 75.12 86 LEU A O 1
ATOM 676 N N . ALA A 1 87 ? 16.702 1.978 -11.482 1.00 67.50 87 ALA A N 1
ATOM 677 C CA . ALA A 1 87 ? 15.812 1.393 -12.475 1.00 67.50 87 ALA A CA 1
ATOM 678 C C . ALA A 1 87 ? 16.117 1.902 -13.894 1.00 67.50 87 ALA A C 1
ATOM 680 O O . ALA A 1 87 ? 16.244 1.095 -14.809 1.00 67.50 87 ALA A O 1
ATOM 681 N N . LEU A 1 88 ? 16.324 3.215 -14.064 1.00 73.12 88 LEU A N 1
ATOM 682 C CA . LEU A 1 88 ? 16.734 3.814 -15.343 1.00 73.12 88 LEU A CA 1
ATOM 683 C C . LEU A 1 88 ? 18.083 3.273 -15.838 1.00 73.12 88 LEU A C 1
ATOM 685 O O . LEU A 1 88 ? 18.240 2.990 -17.024 1.00 73.12 88 LEU A O 1
ATOM 689 N N . LEU A 1 89 ? 19.057 3.115 -14.938 1.00 78.31 89 LEU A N 1
ATOM 690 C CA . LEU A 1 89 ? 20.372 2.573 -15.277 1.00 78.31 89 LEU A CA 1
ATOM 691 C C . LEU A 1 89 ? 20.267 1.113 -15.741 1.00 78.31 89 LEU A C 1
ATOM 693 O O . LEU A 1 89 ? 20.897 0.727 -16.724 1.00 78.31 89 LEU A O 1
ATOM 697 N N . LEU A 1 90 ? 19.459 0.311 -15.041 1.00 70.00 90 LEU A N 1
ATOM 698 C CA . LE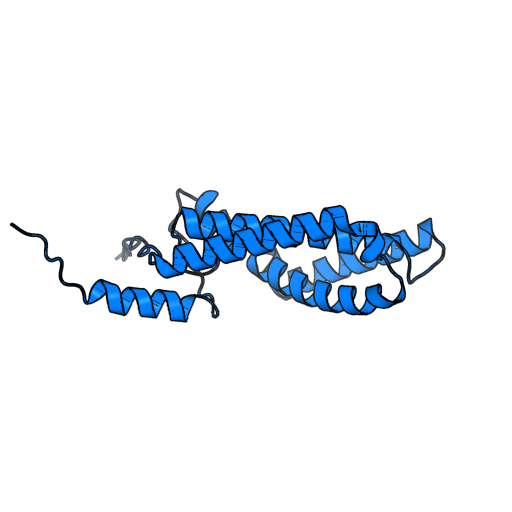U A 1 90 ? 19.221 -1.091 -15.374 1.00 70.00 90 LEU A CA 1
ATOM 699 C C . LEU A 1 90 ? 18.523 -1.233 -16.739 1.00 70.00 90 LEU A C 1
ATOM 701 O O . LEU A 1 90 ? 18.919 -2.081 -17.538 1.00 70.00 90 LEU A O 1
ATOM 705 N N . ASP A 1 91 ? 17.540 -0.373 -17.026 1.00 62.53 91 ASP A N 1
ATOM 706 C CA . ASP A 1 91 ? 16.853 -0.286 -18.324 1.00 62.53 91 ASP A CA 1
ATOM 707 C C . ASP A 1 91 ? 17.826 0.012 -19.466 1.00 62.53 91 ASP A C 1
ATOM 709 O O . ASP A 1 91 ? 17.828 -0.677 -20.491 1.00 62.53 91 ASP A O 1
ATOM 713 N N . PHE A 1 92 ? 18.690 1.009 -19.266 1.00 75.56 92 PHE A N 1
ATOM 714 C CA . PHE A 1 92 ? 19.684 1.399 -20.256 1.00 75.56 92 PHE A CA 1
ATOM 715 C C . PHE A 1 92 ? 20.689 0.271 -20.527 1.00 75.56 92 PHE A C 1
ATOM 717 O O . PHE A 1 92 ? 20.967 -0.033 -21.685 1.00 75.56 92 PHE A O 1
ATOM 724 N N . LEU A 1 93 ? 21.193 -0.386 -19.476 1.00 79.81 93 LEU A N 1
ATOM 725 C CA . LEU A 1 93 ? 22.175 -1.471 -19.584 1.00 79.81 93 LEU A CA 1
ATOM 726 C C . LEU A 1 93 ? 21.621 -2.722 -20.273 1.00 79.81 93 LEU A C 1
ATOM 728 O O . LEU A 1 93 ? 22.342 -3.365 -21.031 1.00 79.81 93 LEU A O 1
ATOM 732 N N . LEU A 1 94 ? 20.369 -3.086 -19.993 1.00 71.50 94 LEU A N 1
ATOM 733 C CA . LEU A 1 94 ? 19.790 -4.336 -20.487 1.00 71.50 94 LEU A CA 1
ATOM 734 C C . LEU A 1 94 ? 19.123 -4.194 -21.865 1.00 71.50 94 LEU A C 1
ATOM 736 O O . LEU A 1 94 ? 19.126 -5.155 -22.629 1.00 71.50 94 LEU A O 1
ATOM 740 N N . TYR A 1 95 ? 18.552 -3.026 -22.187 1.00 71.06 95 TYR A N 1
ATOM 741 C CA . TYR A 1 95 ? 17.712 -2.847 -23.385 1.00 71.06 95 TYR A CA 1
ATOM 742 C C . TYR A 1 95 ? 18.156 -1.693 -24.286 1.00 71.06 95 TYR A C 1
ATOM 744 O O . TYR A 1 95 ? 17.563 -1.488 -25.344 1.00 71.06 95 TYR A O 1
ATOM 752 N N . GLY A 1 96 ? 19.161 -0.907 -23.884 1.00 77.81 96 GLY A N 1
ATOM 753 C CA . GLY A 1 96 ? 19.614 0.260 -24.647 1.00 77.81 96 GLY A CA 1
ATOM 754 C C . GLY A 1 96 ? 18.552 1.356 -24.791 1.00 77.81 96 GLY A C 1
ATOM 755 O O . GLY A 1 96 ? 18.696 2.253 -25.620 1.00 77.81 96 GLY A O 1
ATOM 756 N N . SER A 1 97 ? 17.475 1.294 -24.004 1.00 73.12 97 SER A N 1
ATOM 757 C CA . SER A 1 97 ? 16.352 2.227 -24.064 1.00 73.12 97 SER A CA 1
ATOM 758 C C . SER A 1 97 ? 16.149 2.884 -22.705 1.00 73.12 97 SER A C 1
ATOM 760 O O . SER A 1 97 ? 16.245 2.221 -21.678 1.00 73.12 97 SER A O 1
ATOM 762 N N . TRP A 1 98 ? 15.824 4.175 -22.706 1.00 66.50 98 TRP A N 1
ATOM 763 C CA . TRP A 1 98 ? 15.548 4.949 -21.488 1.00 66.50 98 TRP A CA 1
ATOM 764 C C . TRP A 1 98 ? 14.105 4.782 -20.978 1.00 66.50 98 TRP A C 1
ATOM 766 O O . TRP A 1 98 ? 13.762 5.295 -19.918 1.00 66.50 98 TRP A O 1
ATOM 776 N N . TRP A 1 99 ? 13.263 4.083 -21.745 1.00 62.34 99 TRP A N 1
ATOM 777 C CA . TRP A 1 99 ? 11.835 3.872 -21.494 1.00 62.34 99 TRP A CA 1
ATOM 778 C C . TRP A 1 99 ? 11.504 2.391 -21.687 1.00 62.34 99 TRP A C 1
ATOM 780 O O . TRP A 1 99 ? 10.768 2.016 -22.602 1.00 62.34 99 TRP A O 1
ATOM 790 N N . GLY A 1 100 ? 12.151 1.543 -20.890 1.00 62.09 100 GLY A N 1
ATOM 791 C CA . GLY A 1 100 ? 12.198 0.110 -21.107 1.00 62.09 100 GLY A CA 1
ATOM 792 C C . GLY A 1 100 ? 11.135 -0.687 -20.356 1.00 62.09 100 GLY A C 1
ATOM 793 O O . GLY A 1 100 ? 10.457 -0.245 -19.427 1.00 62.09 100 GLY A O 1
ATOM 794 N N . GLN A 1 101 ? 11.030 -1.942 -20.774 1.00 68.31 101 GLN A N 1
ATOM 795 C CA . GLN A 1 101 ? 10.225 -2.981 -20.144 1.00 68.31 101 GLN A CA 1
ATOM 796 C C . GLN A 1 101 ? 10.620 -3.295 -18.676 1.00 68.31 101 GLN A C 1
ATOM 798 O O . GLN A 1 101 ? 9.718 -3.614 -17.896 1.00 68.31 101 GLN A O 1
ATOM 803 N N . PRO A 1 102 ? 11.894 -3.206 -18.237 1.00 66.19 102 PRO A N 1
ATOM 804 C CA . PRO A 1 102 ? 12.262 -3.534 -16.853 1.00 66.19 102 PRO A CA 1
ATOM 805 C C . PRO A 1 102 ? 11.784 -2.524 -15.828 1.00 66.19 102 PRO A C 1
ATOM 807 O O . PRO A 1 102 ? 11.340 -2.951 -14.764 1.00 66.19 102 PRO A O 1
ATOM 810 N N . LEU A 1 103 ? 11.787 -1.223 -16.130 1.00 68.56 103 LEU A N 1
ATOM 811 C CA . LEU A 1 103 ? 11.167 -0.225 -15.264 1.00 68.56 103 LEU A CA 1
ATOM 812 C C . LEU A 1 103 ? 9.703 -0.598 -15.012 1.00 68.56 103 LEU A C 1
ATOM 814 O O . LEU A 1 103 ? 9.254 -0.604 -13.869 1.00 68.56 103 LEU A O 1
ATOM 818 N N . ALA A 1 104 ? 8.975 -1.012 -16.050 1.00 70.94 104 ALA A N 1
ATOM 819 C CA . ALA A 1 104 ? 7.594 -1.457 -15.904 1.00 70.94 104 ALA A CA 1
ATOM 820 C C . ALA A 1 104 ? 7.449 -2.742 -15.079 1.00 70.94 104 ALA A C 1
ATOM 822 O O . ALA A 1 104 ? 6.546 -2.830 -14.249 1.00 70.94 104 ALA A O 1
ATOM 823 N N . VAL A 1 105 ? 8.339 -3.720 -15.263 1.00 72.81 105 VAL A N 1
ATOM 824 C CA . VAL A 1 105 ? 8.371 -4.949 -14.450 1.00 72.81 105 VAL A CA 1
ATOM 825 C C . VAL A 1 105 ? 8.641 -4.618 -12.982 1.00 72.81 105 VAL A C 1
ATOM 827 O O . VAL A 1 105 ? 7.971 -5.149 -12.099 1.00 72.81 105 VAL A O 1
ATOM 830 N N . LEU A 1 106 ? 9.590 -3.719 -12.715 1.00 73.00 106 LEU A N 1
ATOM 831 C CA . LEU A 1 106 ? 9.959 -3.286 -11.373 1.00 73.00 106 LEU A CA 1
ATOM 832 C C . LEU A 1 106 ? 8.793 -2.563 -10.694 1.00 73.00 106 LEU A C 1
ATOM 834 O O . LEU A 1 106 ? 8.431 -2.904 -9.570 1.00 73.00 106 LEU A O 1
ATOM 838 N N . LEU A 1 107 ? 8.164 -1.614 -11.388 1.00 72.00 107 LEU A N 1
ATOM 839 C CA . LEU A 1 107 ? 6.982 -0.899 -10.904 1.00 72.00 107 LEU A CA 1
ATOM 840 C C . LEU A 1 107 ? 5.812 -1.844 -10.651 1.00 72.00 107 LEU A C 1
ATOM 842 O O . LEU A 1 107 ? 5.139 -1.730 -9.632 1.00 72.00 107 LEU A O 1
ATOM 846 N N . TYR A 1 108 ? 5.592 -2.801 -11.547 1.00 75.44 108 TYR A N 1
ATOM 847 C CA . TYR A 1 108 ? 4.569 -3.822 -11.382 1.00 75.44 108 TYR A CA 1
ATOM 848 C C . TYR A 1 108 ? 4.844 -4.704 -10.154 1.00 75.44 108 TYR A C 1
ATOM 850 O O . TYR A 1 108 ? 3.947 -4.924 -9.342 1.00 75.44 108 TYR A O 1
ATOM 858 N N . GLY A 1 109 ? 6.088 -5.152 -9.960 1.00 78.44 109 GLY A N 1
ATOM 859 C CA . GLY A 1 109 ? 6.493 -5.907 -8.773 1.00 78.44 109 GLY A CA 1
ATOM 860 C C . GLY A 1 109 ? 6.307 -5.104 -7.484 1.00 78.44 109 GLY A C 1
ATOM 861 O O . GLY A 1 109 ? 5.723 -5.600 -6.522 1.00 78.44 109 GLY A O 1
ATOM 862 N N . LEU A 1 110 ? 6.718 -3.833 -7.484 1.00 74.69 110 LEU A N 1
ATOM 863 C CA . LEU A 1 110 ? 6.480 -2.901 -6.379 1.00 74.69 110 LEU A CA 1
ATOM 864 C C . LEU A 1 110 ? 4.983 -2.725 -6.104 1.00 74.69 110 LEU A C 1
ATOM 866 O O . LEU A 1 110 ? 4.589 -2.644 -4.942 1.00 74.69 110 LEU A O 1
ATOM 870 N N . ALA A 1 111 ? 4.148 -2.697 -7.146 1.00 75.31 111 ALA A N 1
ATOM 871 C CA . ALA A 1 111 ? 2.703 -2.582 -7.007 1.00 75.31 111 ALA A CA 1
ATOM 872 C C . ALA A 1 111 ? 2.086 -3.806 -6.360 1.00 75.31 111 ALA A C 1
ATOM 874 O O . ALA A 1 111 ? 1.306 -3.661 -5.421 1.00 75.31 111 ALA A O 1
ATOM 875 N N . LEU A 1 112 ? 2.487 -5.000 -6.790 1.00 82.69 112 LEU A N 1
ATOM 876 C CA . LEU A 1 112 ? 2.065 -6.238 -6.147 1.00 82.69 112 LEU A CA 1
ATOM 877 C C . LEU A 1 112 ? 2.448 -6.251 -4.664 1.00 82.69 112 LEU A C 1
ATOM 879 O O . LEU A 1 112 ? 1.619 -6.571 -3.816 1.00 82.69 112 LEU A O 1
ATOM 883 N N . VAL A 1 113 ? 3.673 -5.838 -4.331 1.00 82.31 113 VAL A N 1
ATOM 884 C CA . VAL A 1 113 ? 4.098 -5.744 -2.929 1.00 82.31 113 VAL A CA 1
ATOM 885 C C . VAL A 1 113 ? 3.241 -4.728 -2.171 1.00 82.31 113 VAL A C 1
ATOM 887 O O . VAL A 1 113 ? 2.722 -5.053 -1.108 1.00 82.31 113 VAL A O 1
ATOM 890 N N . ALA A 1 114 ? 3.030 -3.528 -2.714 1.00 78.94 114 ALA A N 1
ATOM 891 C CA . ALA A 1 114 ? 2.239 -2.488 -2.059 1.00 78.94 114 ALA A CA 1
ATOM 892 C C . ALA A 1 114 ? 0.783 -2.920 -1.817 1.00 78.94 114 ALA A C 1
ATOM 894 O O . ALA A 1 114 ? 0.291 -2.796 -0.698 1.00 78.94 114 ALA A O 1
ATOM 895 N N . PHE A 1 115 ? 0.109 -3.468 -2.833 1.00 82.75 115 PHE A N 1
ATOM 896 C CA . PHE A 1 115 ? -1.261 -3.968 -2.706 1.00 82.75 115 PHE A CA 1
ATOM 897 C C . PHE A 1 115 ? -1.361 -5.139 -1.730 1.00 82.75 115 PHE A C 1
ATOM 899 O O . PHE A 1 115 ? -2.311 -5.203 -0.951 1.00 82.75 115 PHE A O 1
ATOM 906 N N . GLY A 1 116 ? -0.380 -6.044 -1.738 1.00 86.62 116 GLY A N 1
ATOM 907 C CA . GLY A 1 116 ? -0.336 -7.168 -0.810 1.00 86.62 116 GLY A CA 1
ATOM 908 C C . GLY A 1 116 ? -0.167 -6.718 0.632 1.00 86.62 116 GLY A C 1
ATOM 909 O O . GLY A 1 116 ? -0.947 -7.129 1.490 1.00 86.62 116 GLY A O 1
ATOM 910 N N . VAL A 1 117 ? 0.796 -5.833 0.898 1.00 84.69 117 VAL A N 1
ATOM 911 C CA . VAL A 1 117 ? 1.025 -5.329 2.255 1.00 84.69 117 VAL A CA 1
ATOM 912 C C . VAL A 1 117 ? -0.185 -4.529 2.738 1.00 84.69 117 VAL A C 1
ATOM 914 O O . VAL A 1 117 ? -0.706 -4.850 3.800 1.00 84.69 117 VAL A O 1
ATOM 917 N N . LEU A 1 118 ? -0.714 -3.590 1.942 1.00 83.56 118 LEU A N 1
ATOM 918 C CA . LEU A 1 118 ? -1.923 -2.836 2.303 1.00 83.56 118 LEU A CA 1
ATOM 919 C C . LEU A 1 118 ? -3.123 -3.75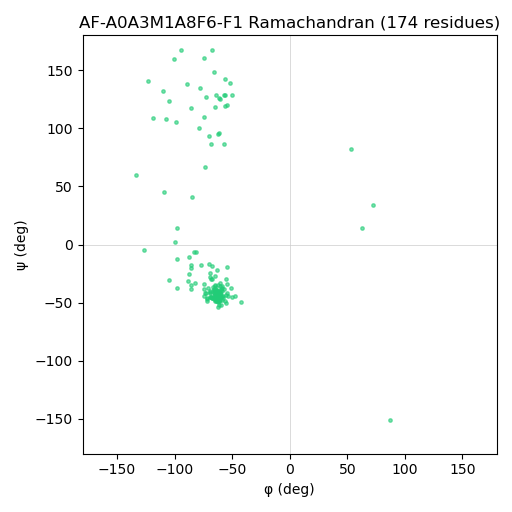0 2.567 1.00 83.56 118 LEU A C 1
ATOM 921 O O . LEU A 1 118 ? -3.822 -3.581 3.563 1.00 83.56 118 LEU A O 1
ATOM 925 N N . GLY A 1 119 ? -3.370 -4.735 1.698 1.00 88.75 119 GLY A N 1
ATOM 926 C CA . GLY A 1 119 ? -4.476 -5.677 1.870 1.00 88.75 119 GLY A CA 1
ATOM 927 C C . GLY A 1 119 ? -4.373 -6.447 3.187 1.00 88.75 119 GLY A C 1
ATOM 928 O O . GLY A 1 119 ? -5.349 -6.548 3.932 1.00 88.75 119 GLY A O 1
ATOM 929 N N . ILE A 1 120 ? -3.169 -6.925 3.511 1.00 89.44 120 ILE A N 1
ATOM 930 C CA . ILE A 1 120 ? -2.877 -7.625 4.765 1.00 89.44 120 ILE A CA 1
ATOM 931 C C . ILE A 1 120 ? -3.043 -6.687 5.973 1.00 89.44 120 ILE A C 1
ATOM 933 O O . ILE A 1 120 ? -3.680 -7.079 6.951 1.00 89.44 120 ILE A O 1
ATOM 937 N N . GLU A 1 121 ? -2.551 -5.446 5.906 1.00 87.25 121 GLU A N 1
ATOM 938 C CA . GLU A 1 121 ? -2.713 -4.430 6.961 1.00 87.25 121 GLU A CA 1
ATOM 939 C C . GLU A 1 121 ? -4.180 -4.115 7.250 1.00 87.25 121 GLU A C 1
ATOM 941 O O . GLU A 1 121 ? -4.606 -4.074 8.408 1.00 87.25 121 GLU A O 1
ATOM 946 N N . PHE A 1 122 ? -4.986 -3.938 6.205 1.00 89.12 122 PHE A N 1
ATOM 947 C CA . PHE A 1 122 ? -6.415 -3.682 6.337 1.00 89.12 122 PHE A CA 1
ATOM 948 C C . PHE A 1 122 ? -7.164 -4.859 6.969 1.00 89.12 122 PHE A C 1
ATOM 950 O O . PHE A 1 122 ? -8.016 -4.663 7.839 1.00 89.12 122 PHE A O 1
ATOM 957 N N . ILE A 1 123 ? -6.808 -6.091 6.608 1.00 92.06 123 ILE A N 1
ATOM 958 C CA . ILE A 1 123 ? -7.400 -7.284 7.222 1.00 92.06 123 ILE A CA 1
ATOM 959 C C . ILE A 1 123 ? -6.982 -7.402 8.688 1.00 92.06 123 ILE A C 1
ATOM 961 O O . ILE A 1 123 ? -7.837 -7.614 9.546 1.00 92.06 123 ILE A O 1
ATOM 965 N N . LEU A 1 124 ? -5.696 -7.220 9.001 1.00 89.44 124 LEU A N 1
ATOM 966 C CA . LEU A 1 124 ? -5.182 -7.273 10.373 1.00 89.44 124 LEU A CA 1
ATOM 967 C C . LEU A 1 124 ? -5.783 -6.173 11.253 1.00 89.44 124 LEU A C 1
ATOM 969 O O . LEU A 1 124 ? -6.189 -6.452 12.381 1.00 89.44 124 LEU A O 1
ATOM 973 N N . SER A 1 125 ? -5.887 -4.942 10.748 1.00 87.06 125 SER A N 1
ATOM 974 C CA . SER A 1 125 ? -6.512 -3.826 11.470 1.00 87.06 125 SER A CA 1
ATOM 975 C C . SER A 1 125 ? -7.981 -4.105 11.783 1.00 87.06 125 SER A C 1
ATOM 977 O O . SER A 1 125 ? -8.399 -3.945 12.932 1.00 87.06 125 SER A O 1
ATOM 979 N N . GLY A 1 126 ? -8.746 -4.618 10.813 1.00 88.50 126 GLY A N 1
ATOM 980 C CA . GLY A 1 126 ? -10.129 -5.042 11.024 1.00 88.50 126 GLY A CA 1
ATOM 981 C C . GLY A 1 126 ? -10.246 -6.214 12.005 1.00 88.50 126 GLY A C 1
ATOM 982 O O . GLY A 1 126 ? -11.053 -6.174 12.939 1.00 88.50 126 GLY A O 1
ATOM 983 N N . ALA A 1 127 ? -9.399 -7.234 11.857 1.00 90.00 127 ALA A N 1
ATOM 984 C CA . ALA A 1 127 ? -9.406 -8.430 12.695 1.00 90.00 127 ALA A CA 1
ATOM 985 C C . ALA A 1 127 ? -9.047 -8.122 14.155 1.00 90.00 127 ALA A C 1
ATOM 987 O O . ALA A 1 127 ? -9.736 -8.587 15.063 1.00 90.00 127 ALA A O 1
ATOM 988 N N . LEU A 1 128 ? -8.028 -7.297 14.399 1.00 87.62 128 LEU A N 1
ATOM 989 C CA . LEU A 1 128 ? -7.559 -6.949 15.746 1.00 87.62 128 LEU A CA 1
ATOM 990 C C . LEU A 1 128 ? -8.340 -5.779 16.365 1.00 87.62 128 LEU A C 1
ATOM 992 O O . LEU A 1 128 ? -8.391 -5.650 17.589 1.00 87.62 128 LEU A O 1
ATOM 996 N N . GLY A 1 129 ? -9.007 -4.969 15.539 1.00 85.06 129 GLY A N 1
ATOM 997 C CA . GLY A 1 129 ? -9.793 -3.821 15.985 1.00 85.06 129 GLY A CA 1
ATOM 998 C C . GLY A 1 129 ? -8.938 -2.655 16.470 1.00 85.06 129 GLY A C 1
ATOM 999 O O . GLY A 1 129 ? -9.332 -1.969 17.413 1.00 85.06 129 GLY A O 1
ATOM 1000 N N . TYR A 1 130 ? -7.769 -2.449 15.861 1.00 84.19 130 TYR A N 1
ATOM 1001 C CA . TYR A 1 130 ? -6.947 -1.276 16.147 1.00 84.19 130 TYR A CA 1
ATOM 1002 C C . TYR A 1 130 ? -7.583 -0.023 15.521 1.00 84.19 130 TYR A C 1
ATOM 1004 O O . TYR A 1 130 ? -7.892 -0.047 14.327 1.00 84.19 130 TYR A O 1
ATOM 1012 N N . PRO A 1 131 ? -7.803 1.052 16.300 1.00 78.00 131 PRO A N 1
ATOM 1013 C CA . PRO A 1 131 ? -8.262 2.333 15.766 1.00 78.00 131 PRO A CA 1
ATOM 1014 C C . PRO A 1 131 ? -7.132 3.066 15.025 1.00 78.00 131 PRO A C 1
ATOM 1016 O O . PRO A 1 131 ? -5.949 2.815 15.271 1.00 78.00 131 PRO A O 1
ATOM 1019 N N . GLY A 1 132 ? -7.496 4.019 14.164 1.00 80.44 132 GLY A N 1
ATOM 1020 C CA . GLY A 1 132 ? -6.538 4.856 13.432 1.00 80.44 132 GLY A CA 1
ATOM 1021 C C . GLY A 1 132 ? -6.052 4.244 12.115 1.00 80.44 132 GLY A C 1
ATOM 1022 O O . GLY A 1 132 ? -6.797 3.518 11.446 1.00 80.44 132 GLY A O 1
ATOM 1023 N N . CYS A 1 133 ? -4.825 4.605 11.722 1.00 79.00 133 CYS A N 1
ATOM 1024 C CA . CYS A 1 133 ? -4.237 4.246 10.427 1.00 79.00 133 CYS A CA 1
ATOM 1025 C C . CYS A 1 133 ? -3.724 2.805 10.385 1.00 79.00 133 CYS A C 1
ATOM 1027 O O . CYS A 1 133 ? -3.016 2.356 11.289 1.00 79.00 133 CYS A O 1
ATOM 1029 N N . GLU A 1 134 ? -4.033 2.102 9.298 1.00 77.75 134 GLU A N 1
ATOM 1030 C CA . GLU A 1 134 ? -3.681 0.702 9.051 1.00 77.75 134 GLU A CA 1
ATOM 1031 C C . GLU A 1 134 ? -2.176 0.418 9.186 1.00 77.75 134 GLU A C 1
ATOM 1033 O O . GLU A 1 134 ? -1.789 -0.612 9.743 1.00 77.75 134 GLU A O 1
ATOM 1038 N N . SER A 1 135 ? -1.327 1.382 8.823 1.00 72.19 135 SER A N 1
ATOM 1039 C CA . SER A 1 135 ? 0.130 1.252 8.897 1.00 72.19 135 SER A CA 1
ATOM 1040 C C . SER A 1 135 ? 0.681 1.165 10.327 1.00 72.19 135 SER A C 1
ATOM 1042 O O . SER A 1 135 ? 1.795 0.688 10.554 1.00 72.19 135 SER A O 1
ATOM 1044 N N . THR A 1 136 ? -0.096 1.584 11.331 1.00 75.44 136 THR A N 1
ATOM 1045 C CA . THR A 1 136 ? 0.308 1.470 12.742 1.00 75.44 136 THR A CA 1
ATOM 1046 C C . THR A 1 136 ? 0.153 0.059 13.290 1.00 75.44 136 THR A C 1
ATOM 1048 O O . THR A 1 136 ? 0.775 -0.275 14.301 1.00 75.44 136 THR A O 1
ATOM 1051 N N . VAL A 1 137 ? -0.625 -0.799 12.621 1.00 80.81 137 VAL A N 1
ATOM 1052 C CA . VAL A 1 137 ? -0.881 -2.160 13.093 1.00 80.81 137 VAL A CA 1
ATOM 1053 C C . VAL A 1 137 ? 0.393 -2.978 13.121 1.00 80.81 137 VAL A C 1
ATOM 1055 O O . VAL A 1 137 ? 0.669 -3.588 14.148 1.00 80.81 137 VAL A O 1
ATOM 1058 N N . PHE A 1 138 ? 1.213 -2.943 12.068 1.00 76.81 138 PHE A N 1
ATOM 1059 C CA . PHE A 1 138 ? 2.491 -3.659 12.080 1.00 76.81 138 PHE A CA 1
ATOM 1060 C C . PHE A 1 138 ? 3.425 -3.145 13.166 1.00 76.81 138 PHE A C 1
ATOM 1062 O O . PHE A 1 138 ? 4.061 -3.945 13.850 1.00 76.81 138 PHE A O 1
ATOM 1069 N N . HIS A 1 139 ? 3.483 -1.828 13.368 1.00 73.06 139 HIS A N 1
ATOM 1070 C CA . HIS A 1 139 ? 4.316 -1.260 14.421 1.00 73.06 139 HIS A CA 1
ATOM 1071 C C . HIS A 1 139 ? 3.872 -1.748 15.804 1.00 73.06 139 HIS A C 1
ATOM 1073 O O . HIS A 1 139 ? 4.708 -2.221 16.570 1.00 73.06 139 HIS A O 1
ATOM 1079 N N . ASN A 1 140 ? 2.565 -1.723 16.078 1.00 76.38 140 ASN A N 1
ATOM 1080 C CA . ASN A 1 140 ? 1.979 -2.194 17.332 1.00 76.38 140 ASN A CA 1
ATOM 1081 C C . ASN A 1 140 ? 2.085 -3.723 17.497 1.00 76.38 140 ASN A C 1
ATOM 1083 O O . ASN A 1 140 ? 2.209 -4.206 18.621 1.00 76.38 140 ASN A O 1
ATOM 1087 N N . LEU A 1 141 ? 2.083 -4.489 16.400 1.00 78.38 141 LEU A N 1
ATOM 1088 C CA . LEU A 1 141 ? 2.284 -5.941 16.415 1.00 78.38 141 LEU A CA 1
ATOM 1089 C C . LEU A 1 141 ? 3.746 -6.310 16.715 1.00 78.38 141 LEU A C 1
ATOM 1091 O O . LEU A 1 141 ? 4.006 -7.231 17.482 1.00 78.38 141 LEU A O 1
ATOM 1095 N N . LEU A 1 142 ? 4.698 -5.579 16.128 1.00 78.50 142 LEU A N 1
ATOM 1096 C CA . LEU A 1 142 ? 6.137 -5.773 16.339 1.00 78.50 142 LEU A CA 1
ATOM 1097 C C . LEU A 1 142 ? 6.595 -5.246 17.706 1.00 78.50 142 LEU A C 1
ATOM 1099 O O . LEU A 1 142 ? 7.473 -5.832 18.333 1.00 78.50 142 LEU A O 1
ATOM 1103 N N . HIS A 1 143 ? 5.983 -4.163 18.189 1.00 75.38 143 HIS A N 1
ATOM 1104 C CA . HIS A 1 143 ? 6.312 -3.503 19.454 1.00 75.38 143 HIS A CA 1
ATOM 1105 C C . HIS A 1 143 ? 5.207 -3.716 20.495 1.00 75.38 143 HIS A C 1
ATOM 1107 O O . HIS A 1 143 ? 4.835 -2.790 21.210 1.00 75.38 143 HIS A O 1
ATOM 1113 N N . GLN A 1 144 ? 4.705 -4.949 20.627 1.00 66.31 144 GLN A N 1
ATOM 1114 C CA . GLN A 1 144 ? 3.645 -5.308 21.587 1.00 66.31 144 GLN A CA 1
ATOM 1115 C C . GLN A 1 144 ? 3.948 -4.929 23.051 1.00 66.31 144 GLN A C 1
ATOM 1117 O O . GLN A 1 144 ? 3.030 -4.861 23.864 1.00 66.31 144 GLN A O 1
ATOM 1122 N N . ARG A 1 145 ? 5.220 -4.697 23.407 1.00 61.22 145 ARG A N 1
ATOM 1123 C CA . ARG A 1 145 ? 5.646 -4.275 24.755 1.00 61.22 145 ARG A CA 1
ATOM 1124 C C . ARG A 1 145 ? 5.638 -2.759 24.976 1.00 61.22 145 ARG A C 1
ATOM 1126 O O . ARG A 1 145 ? 5.811 -2.326 26.111 1.00 61.22 145 ARG A O 1
ATOM 1133 N N . SER A 1 146 ? 5.467 -1.959 23.930 1.00 69.88 146 SER A N 1
ATOM 1134 C CA . SER A 1 146 ? 5.458 -0.496 24.006 1.00 69.88 146 SER A CA 1
ATOM 1135 C C . SER A 1 146 ? 4.028 0.041 23.995 1.00 69.88 146 SER A C 1
ATOM 1137 O O . SER A 1 146 ? 3.097 -0.646 23.574 1.00 69.88 146 SER A O 1
ATOM 1139 N N . ALA A 1 147 ? 3.841 1.276 24.470 1.00 68.69 147 ALA A N 1
ATOM 1140 C CA . ALA A 1 147 ? 2.543 1.935 24.390 1.00 68.69 147 ALA A CA 1
ATOM 1141 C C . ALA A 1 147 ? 2.073 1.975 22.920 1.00 68.69 147 ALA A C 1
ATOM 1143 O O . ALA A 1 147 ? 2.852 2.382 22.052 1.00 68.69 147 ALA A O 1
ATOM 1144 N N . PRO A 1 148 ? 0.837 1.533 22.626 1.00 67.00 148 PRO A N 1
ATOM 1145 C CA . PRO A 1 148 ? 0.334 1.469 21.262 1.00 67.00 148 PRO A CA 1
ATOM 1146 C C . PRO A 1 148 ? 0.330 2.864 20.645 1.00 67.00 148 PRO A C 1
ATOM 1148 O O . PRO A 1 148 ? -0.251 3.805 21.189 1.00 67.00 148 PRO A O 1
ATOM 1151 N N . ARG A 1 149 ? 0.987 2.995 19.494 1.00 71.00 149 ARG A N 1
ATOM 1152 C CA . ARG A 1 149 ? 1.034 4.251 18.757 1.00 71.00 149 ARG A CA 1
ATOM 1153 C C . ARG A 1 149 ? -0.203 4.324 17.875 1.00 71.00 149 ARG A C 1
ATOM 1155 O O . ARG A 1 149 ? -0.388 3.479 17.001 1.00 71.00 149 ARG A O 1
ATOM 1162 N N . ILE A 1 150 ? -1.048 5.317 18.128 1.00 73.38 150 ILE A N 1
ATOM 1163 C CA . ILE A 1 150 ? -2.229 5.604 17.313 1.00 73.38 150 ILE A CA 1
ATOM 1164 C C . ILE A 1 150 ? -1.907 6.834 16.486 1.00 73.38 150 ILE A C 1
ATOM 1166 O O . ILE A 1 150 ? -1.542 7.879 17.026 1.00 73.38 150 ILE A O 1
ATOM 1170 N N . GLU A 1 151 ? -2.024 6.704 15.174 1.00 75.62 151 GLU A N 1
ATOM 1171 C CA . GLU A 1 151 ? -1.809 7.815 14.259 1.00 75.62 151 GLU A CA 1
ATOM 1172 C C . GLU A 1 151 ? -3.142 8.223 13.644 1.00 75.62 151 GLU A C 1
ATOM 1174 O O . GLU A 1 151 ? -3.888 7.340 13.202 1.00 75.62 151 GLU A O 1
ATOM 1179 N N . PRO A 1 152 ? -3.449 9.534 13.629 1.00 75.12 152 PRO A N 1
ATOM 1180 C CA . PRO A 1 152 ? -4.695 10.024 13.069 1.00 75.12 152 PRO A CA 1
ATOM 1181 C C . PRO A 1 152 ? -4.721 9.726 11.574 1.00 75.12 152 PRO A C 1
ATOM 1183 O O . PRO A 1 152 ? -3.773 10.038 10.846 1.00 75.12 152 PRO A O 1
ATOM 1186 N N . CYS A 1 153 ? -5.808 9.114 11.126 1.00 78.94 153 CYS A N 1
ATOM 1187 C CA . CYS A 1 153 ? -5.991 8.714 9.745 1.00 78.94 153 CYS A CA 1
ATOM 1188 C C . CYS A 1 153 ? -7.219 9.452 9.194 1.00 78.94 153 CYS A C 1
ATOM 1190 O O . CYS A 1 153 ? -8.344 9.123 9.574 1.00 78.94 153 CYS A O 1
ATOM 1192 N N . PRO A 1 154 ? -7.051 10.440 8.291 1.00 76.94 154 PRO A N 1
ATOM 1193 C CA . PRO A 1 154 ? -8.144 11.311 7.847 1.00 76.94 154 PRO A CA 1
ATOM 1194 C C . PRO A 1 154 ? -9.354 10.560 7.282 1.00 76.94 154 PRO A C 1
ATOM 1196 O O . PRO A 1 154 ? -10.480 11.041 7.380 1.00 76.94 154 PRO A O 1
ATOM 1199 N N . LEU A 1 155 ? -9.111 9.384 6.697 1.00 80.19 155 LEU A N 1
ATOM 1200 C CA . LEU A 1 155 ? -10.139 8.540 6.102 1.00 80.19 155 LEU A CA 1
ATOM 1201 C C . LEU A 1 155 ? -10.996 7.812 7.154 1.00 80.19 155 LEU A C 1
ATOM 1203 O O . LEU A 1 155 ? -12.205 7.693 6.975 1.00 80.19 155 LEU A O 1
ATOM 1207 N N . TRP A 1 156 ? -10.387 7.344 8.248 1.00 83.31 156 TRP A N 1
ATOM 1208 C CA . TRP A 1 156 ? -11.043 6.471 9.234 1.00 83.31 156 TRP A CA 1
ATOM 1209 C C . TRP A 1 156 ? -11.429 7.178 10.530 1.00 83.31 156 TRP A C 1
ATOM 1211 O O . TRP A 1 156 ? -12.455 6.843 11.117 1.00 83.31 156 TRP A O 1
ATOM 1221 N N . ASP A 1 157 ? -10.672 8.197 10.937 1.00 83.31 157 ASP A N 1
ATOM 1222 C CA . ASP A 1 157 ? -10.946 9.019 12.117 1.00 83.31 157 ASP A CA 1
ATOM 1223 C C . ASP A 1 157 ? -12.402 9.513 12.211 1.00 83.31 157 ASP A C 1
ATOM 1225 O O . ASP A 1 157 ? -12.973 9.440 13.302 1.00 83.31 157 ASP A O 1
ATOM 1229 N N . PRO A 1 158 ? -13.054 10.020 11.139 1.00 86.75 158 PRO A N 1
ATOM 1230 C CA . PRO A 1 158 ? -14.445 10.456 11.244 1.00 86.75 158 PRO A CA 1
ATOM 1231 C C . PRO A 1 158 ? -15.408 9.298 11.538 1.00 86.75 158 PRO A C 1
ATOM 1233 O O . PRO A 1 158 ? -16.364 9.491 12.290 1.00 86.75 158 PRO A O 1
ATOM 1236 N N . ILE A 1 159 ? -15.148 8.105 10.991 1.00 86.31 159 ILE A N 1
ATOM 1237 C CA . ILE A 1 159 ? -15.974 6.907 11.198 1.00 86.31 159 ILE A CA 1
ATOM 1238 C C . ILE A 1 159 ? -15.778 6.380 12.621 1.00 86.31 159 ILE A C 1
ATOM 1240 O O . ILE A 1 159 ? -16.760 6.175 13.333 1.00 86.31 159 ILE A O 1
ATOM 1244 N N . ASP A 1 160 ? -14.526 6.241 13.062 1.00 85.06 160 ASP A N 1
ATOM 1245 C CA . ASP A 1 160 ? -14.197 5.757 14.404 1.00 85.06 160 ASP A CA 1
ATOM 1246 C C . ASP A 1 160 ? -14.788 6.691 15.481 1.00 85.06 160 ASP A C 1
ATOM 1248 O O . ASP A 1 160 ? -15.427 6.228 16.427 1.00 85.06 160 ASP A O 1
ATOM 1252 N N . ARG A 1 161 ? -14.679 8.018 15.305 1.00 86.38 161 ARG A N 1
ATOM 1253 C CA . ARG A 1 161 ? -15.278 9.007 16.225 1.00 86.38 161 ARG A CA 1
ATOM 1254 C C . ARG A 1 161 ? -16.803 8.950 16.241 1.00 86.38 161 ARG A C 1
ATOM 1256 O O . ARG A 1 161 ? -17.414 9.179 17.288 1.00 86.38 161 ARG A O 1
ATOM 1263 N N . LEU A 1 162 ? -17.433 8.707 15.091 1.00 87.62 162 LEU A N 1
ATOM 1264 C CA . LEU A 1 162 ? -18.885 8.563 15.007 1.00 87.62 162 LEU A CA 1
ATOM 1265 C C . LEU A 1 162 ? -19.337 7.316 15.773 1.00 87.62 162 LEU A C 1
ATOM 1267 O O . LEU A 1 162 ? -20.255 7.408 16.588 1.00 87.62 162 LEU A O 1
ATOM 1271 N N . GLU A 1 163 ? -18.666 6.182 15.567 1.00 85.38 163 GLU A N 1
ATOM 1272 C CA . GLU A 1 163 ? -18.948 4.946 16.296 1.00 85.38 163 GLU A CA 1
ATOM 1273 C C . GLU A 1 163 ? -18.751 5.129 17.800 1.00 85.38 163 GLU A C 1
ATOM 1275 O O . GLU A 1 163 ? -19.664 4.819 18.563 1.00 85.38 163 GLU A O 1
ATOM 1280 N N . GLN A 1 164 ? -17.634 5.713 18.238 1.00 84.50 164 GLN A N 1
ATOM 1281 C CA . GLN A 1 164 ? -17.398 6.006 19.655 1.00 84.50 164 GLN A CA 1
ATOM 1282 C C . GLN A 1 164 ? -18.545 6.816 20.264 1.00 84.50 164 GLN A C 1
ATOM 1284 O O . GLN A 1 164 ? -19.052 6.464 21.324 1.00 84.50 164 GLN A O 1
ATOM 1289 N N . ARG A 1 165 ? -19.046 7.848 19.574 1.00 86.19 165 ARG A N 1
ATOM 1290 C CA . ARG A 1 165 ? -20.185 8.646 20.064 1.00 86.19 165 ARG A CA 1
ATOM 1291 C C . ARG A 1 165 ? -21.486 7.851 20.145 1.00 86.19 165 ARG A C 1
ATOM 1293 O O . ARG A 1 165 ? -22.270 8.072 21.067 1.00 86.19 165 ARG A O 1
ATOM 1300 N N . VAL A 1 166 ? -21.746 6.970 19.182 1.00 85.62 166 VAL A N 1
ATOM 1301 C CA . VAL A 1 166 ? -22.972 6.159 19.134 1.00 85.62 166 VAL A CA 1
ATOM 1302 C C . VAL A 1 166 ? -22.935 5.053 20.190 1.00 85.62 166 VAL A C 1
ATOM 1304 O O . VAL A 1 166 ? -23.933 4.824 20.874 1.00 85.62 166 VAL A O 1
ATOM 1307 N N . PHE A 1 167 ? -21.790 4.394 20.363 1.00 79.25 167 PHE A N 1
ATOM 1308 C CA . PHE A 1 167 ? -21.630 3.286 21.302 1.00 79.25 167 PHE A CA 1
ATOM 1309 C C . PHE A 1 167 ? -21.386 3.749 22.742 1.00 79.25 167 PHE A C 1
ATOM 1311 O O . PHE A 1 167 ? -21.925 3.120 23.647 1.00 79.25 167 PHE A O 1
ATOM 1318 N N . ALA A 1 168 ? -20.709 4.880 22.978 1.00 74.81 168 ALA A N 1
ATOM 1319 C CA . ALA A 1 168 ? -20.596 5.475 24.317 1.00 74.81 168 ALA A CA 1
ATOM 1320 C C . ALA A 1 168 ? -21.955 5.946 24.864 1.00 74.81 168 ALA A C 1
ATOM 1322 O O . ALA A 1 168 ? -22.176 5.966 26.072 1.00 74.81 168 ALA A O 1
ATOM 1323 N N . LYS A 1 169 ? -22.892 6.300 23.972 1.00 65.25 169 LYS A N 1
ATOM 1324 C CA . LYS A 1 169 ? -24.268 6.667 24.331 1.00 65.25 169 LYS A CA 1
ATOM 1325 C C . LYS A 1 169 ? -25.195 5.480 24.559 1.00 65.25 169 LYS A C 1
ATOM 1327 O O . LYS A 1 169 ? -26.323 5.714 24.982 1.00 65.25 169 LYS A O 1
ATOM 1332 N N . ARG A 1 170 ? -24.776 4.234 24.306 1.00 60.88 170 ARG A N 1
ATOM 1333 C CA . ARG A 1 170 ? -25.515 3.080 24.826 1.00 60.88 170 ARG A CA 1
ATOM 1334 C C . ARG A 1 170 ? -25.123 2.940 26.295 1.00 60.88 170 ARG A C 1
ATOM 1336 O O . ARG A 1 170 ? -24.039 2.416 26.554 1.00 60.88 170 ARG A O 1
ATOM 1343 N N . PRO A 1 171 ? -25.946 3.400 27.263 1.00 51.59 171 PRO A N 1
ATOM 1344 C CA . PRO A 1 171 ? -25.711 3.035 28.650 1.00 51.59 171 PRO A CA 1
ATOM 1345 C C . PRO A 1 171 ? -25.587 1.517 28.686 1.00 51.59 171 PRO A C 1
ATOM 1347 O O . PRO A 1 171 ? -26.315 0.825 27.968 1.00 51.59 171 PRO A O 1
ATOM 1350 N N . GLN A 1 172 ? -24.641 1.006 29.469 1.00 55.25 172 GLN A N 1
ATOM 1351 C CA . GLN A 1 172 ? -24.559 -0.417 29.753 1.00 55.25 172 GLN A CA 1
ATOM 1352 C C . GLN A 1 172 ? -25.890 -0.861 30.375 1.00 55.25 172 GLN A C 1
ATOM 1354 O O . GLN A 1 172 ? -26.044 -0.900 31.588 1.00 55.25 172 GLN A O 1
ATOM 1359 N N . GLN A 1 173 ? -26.871 -1.211 29.547 1.00 50.16 173 GLN A N 1
ATOM 1360 C CA . GLN A 1 173 ? -28.010 -2.024 29.935 1.00 50.16 173 GLN A CA 1
ATOM 1361 C C . GLN A 1 173 ? -27.503 -3.463 30.085 1.00 50.16 173 GLN A C 1
ATOM 1363 O O . GLN A 1 173 ? -27.819 -4.355 29.308 1.00 50.16 173 GLN A O 1
ATOM 1368 N N . LYS A 1 174 ? -26.645 -3.669 31.082 1.00 46.88 174 LYS A N 1
ATOM 1369 C CA . LYS A 1 174 ? -26.640 -4.879 31.901 1.00 46.88 174 LYS A CA 1
ATOM 1370 C C . LYS A 1 174 ? -27.411 -4.448 33.155 1.00 46.88 174 LYS A C 1
ATOM 1372 O O . LYS A 1 174 ? -26.924 -3.593 33.880 1.00 46.88 174 LYS A O 1
ATOM 1377 N N . GLY A 1 175 ? -28.664 -4.842 33.400 1.00 53.97 175 GLY A N 1
ATOM 1378 C CA . GLY A 1 175 ? -29.119 -6.238 33.455 1.00 53.97 175 GLY A CA 1
ATOM 1379 C C . GLY A 1 175 ? -28.212 -6.964 34.449 1.00 53.97 175 GLY A C 1
ATOM 1380 O O . GLY A 1 175 ? -27.121 -7.360 34.046 1.00 53.97 175 GLY A O 1
ATOM 1381 N N . ARG A 1 176 ? -28.425 -6.908 35.774 1.00 39.97 176 ARG A N 1
ATOM 1382 C CA . ARG A 1 176 ? -29.550 -7.500 36.531 1.00 39.97 176 ARG A CA 1
ATOM 1383 C C . ARG A 1 176 ? -29.953 -8.865 36.001 1.00 39.97 176 ARG A C 1
ATOM 1385 O O . ARG A 1 176 ? -30.420 -8.906 34.845 1.00 39.97 176 ARG A O 1
#

Sequence (176 aa):
MEVTTQAEKPEKAGPIGRLARAGLGLIFLYLLINFATGYSRVVQPATMVLYFWAFVGAYSHVLGTLIPPLRDKRRRLVTLLVLAILALLLDFLLYGSWWGQPLAVLLYGLALVAFGVLGIEFILSGALGYPGCESTVFHNLLHQRSAPRIEPCPLWDPIDRLEQRVFAKRPQQKGR

pLDDT: mean 73.85, std 12.8, range [37.31, 94.69]

Solvent-accessible surface area (backbone atoms only — not comparable to full-atom values): 9698 Å² total; per-residue (Å²): 134,84,81,77,75,74,79,73,74,77,72,61,36,40,73,64,58,18,50,52,30,29,50,52,9,51,51,31,42,52,50,33,51,52,49,70,76,38,47,86,74,61,76,37,80,89,49,44,65,61,52,46,53,55,42,52,54,51,49,55,53,47,42,4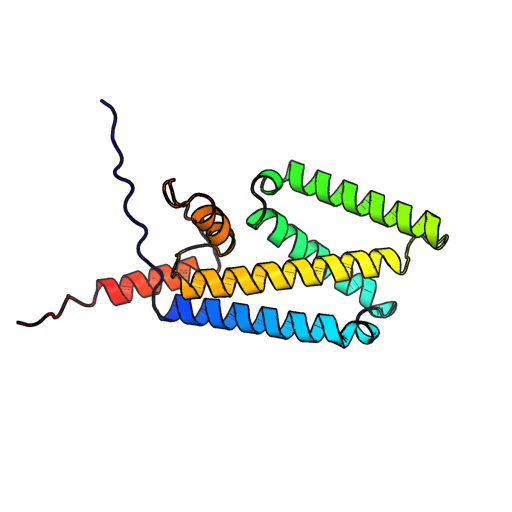0,59,57,38,78,83,29,42,44,67,66,51,33,51,51,52,53,50,52,52,51,50,53,38,44,51,51,17,34,75,74,66,76,31,88,83,37,70,56,44,51,51,50,53,49,52,52,45,48,51,50,32,45,50,52,12,51,31,21,33,49,24,19,74,72,21,58,49,49,36,45,48,35,47,59,53,38,66,75,40,68,89,49,82,76,65,73,46,92,21,88,83,45,44,64,54,44,53,48,42,50,56,58,56,68,66,50,70,80,84,64,76,132

Radius of gyration: 20.6 Å; Cα contacts (8 Å, |Δi|>4): 157; chains: 1; bounding box: 52×28×65 Å

Secondary structure (DSSP, 8-state):
-------PPPPPPPHHHHHHHHHHHHHHHHHHHHHHH-HHHH--HHHHHHHHHHHHHHHHHHHHHH-GGG-SHHHHHHHHHHHHHHHHHHHHHHHS-SS-HHHHHHHHHHHHHHHHHHHHHHHHHHHHT--S-TTHHHHHHHTTTSPPP----TTTHHHHHHHHHHHHTS------

Nearest PDB structures (foldseek):
  6sxc-assembly1_A  TM=2.163E-01  e=2.844E+00  Magnetococcus marinus MC-1

Mean predicted aligned error: 10.32 Å

Foldseek 3Di:
DPPPPPLDADDFFDLVLLVVLLVVLVVLVVVLVCLVVVVVVCLDLVCQVVLVVVLCVLLLVQQLLAPVVCVPPVNVVVVVVVVLVVQQVVQCVPPVDSSHSSNSVVSSVSSSVSSNVSSVLSNQCSVVRHDADSSQSVVCVVPVVDRRDHDHDVVRNVVRVVSCVVVVPPPPPDDD